Protein AF-A0A369WFI0-F1 (afdb_monomer)

Solvent-accessible surface area (backbone atoms only — not comparable to full-atom values): 7406 Å² total; per-residue (Å²): 130,61,68,67,54,54,53,49,54,50,50,55,48,54,51,44,51,52,52,33,40,52,52,38,53,49,50,55,54,53,48,49,51,52,43,51,51,42,51,50,52,41,52,48,56,75,69,38,61,66,60,39,58,57,32,46,76,34,62,68,59,36,52,51,52,37,50,50,51,51,50,53,49,52,51,50,50,54,52,52,49,52,53,50,54,53,42,55,53,44,49,53,52,52,61,73,63,67,80,65,64,66,84,82,49,56,90,46,51,77,44,71,66,60,51,47,50,52,53,48,51,41,48,51,45,49,49,51,41,37,49,49,45,68,70,64,68

Radius of gyration: 21.29 Å; Cα contacts (8 Å, |Δi|>4): 86; chains: 1; bounding box: 54×19×61 Å

Organism: NCBI:txid2283196

pLDDT: mean 86.12, std 7.69, range [54.53, 96.88]

Structure (mmCIF, N/CA/C/O backbone):
data_AF-A0A369WFI0-F1
#
_entry.id   AF-A0A369WFI0-F1
#
loop_
_atom_site.group_PDB
_atom_site.id
_atom_site.type_symbol
_atom_site.label_atom_id
_atom_site.label_alt_id
_atom_site.label_comp_id
_atom_site.label_asym_id
_atom_site.label_entity_id
_atom_site.label_seq_id
_atom_site.pdbx_PDB_ins_code
_atom_site.Cartn_x
_atom_site.Cartn_y
_atom_site.Cartn_z
_atom_site.occupancy
_atom_site.B_iso_or_equiv
_atom_site.auth_seq_id
_atom_site.auth_comp_id
_atom_site.auth_asym_id
_atom_site.auth_atom_id
_atom_site.pdbx_PDB_model_num
ATOM 1 N N . MET A 1 1 ? -32.694 -10.868 34.967 1.00 54.53 1 MET A N 1
ATOM 2 C CA . MET A 1 1 ? -32.911 -10.404 33.572 1.00 54.53 1 MET A CA 1
ATOM 3 C C . MET A 1 1 ? -31.785 -9.501 33.045 1.00 54.53 1 MET A C 1
ATOM 5 O O . MET A 1 1 ? -31.825 -9.131 31.882 1.00 54.53 1 MET A O 1
ATOM 9 N N . THR A 1 2 ? -30.766 -9.178 33.846 1.00 60.69 2 THR A N 1
ATOM 10 C CA . THR A 1 2 ? -29.588 -8.370 33.468 1.00 60.69 2 THR A CA 1
ATOM 11 C C . THR A 1 2 ? -28.478 -9.177 32.776 1.00 60.69 2 THR A C 1
ATOM 13 O O . THR A 1 2 ? -27.856 -8.684 31.843 1.00 60.69 2 THR A O 1
ATOM 16 N N . GLU A 1 3 ? -28.304 -10.447 33.147 1.00 61.44 3 GLU A N 1
ATOM 17 C CA . GLU A 1 3 ? -27.236 -11.336 32.651 1.00 61.44 3 GLU A CA 1
ATOM 18 C C . GLU A 1 3 ? -27.299 -11.601 31.131 1.00 61.44 3 GLU A C 1
ATOM 20 O O . GLU A 1 3 ? -26.282 -11.670 30.444 1.00 61.44 3 GLU A O 1
ATOM 25 N N . THR A 1 4 ? -28.507 -11.657 30.564 1.00 72.44 4 THR A N 1
ATOM 26 C CA . THR A 1 4 ? -28.727 -11.858 29.122 1.00 72.44 4 THR A CA 1
ATOM 27 C C . THR A 1 4 ? -28.411 -10.621 28.279 1.00 72.44 4 THR A C 1
ATOM 29 O O . THR A 1 4 ? -28.029 -10.754 27.119 1.00 72.44 4 THR A O 1
ATOM 32 N N . ALA A 1 5 ? -28.570 -9.417 28.837 1.00 72.19 5 ALA A N 1
ATOM 33 C CA . ALA A 1 5 ? -28.273 -8.172 28.128 1.00 72.19 5 ALA A CA 1
ATOM 34 C C . ALA A 1 5 ? -26.761 -7.915 28.084 1.00 72.19 5 ALA A C 1
ATOM 36 O O . ALA A 1 5 ? -26.218 -7.609 27.025 1.00 72.19 5 ALA A O 1
ATOM 37 N N . GLU A 1 6 ? -26.075 -8.133 29.206 1.00 75.81 6 GLU A N 1
ATOM 38 C CA . GLU A 1 6 ? -24.618 -8.009 29.302 1.00 75.81 6 GLU A CA 1
ATOM 39 C C . GLU A 1 6 ? -23.897 -9.047 28.427 1.00 75.81 6 GLU A C 1
ATOM 41 O O . GLU A 1 6 ? -22.969 -8.708 27.692 1.00 75.81 6 GLU A O 1
ATOM 46 N N . SER A 1 7 ? -24.388 -10.293 28.409 1.00 82.19 7 SER A N 1
ATOM 47 C CA . SER A 1 7 ? -23.899 -11.347 27.511 1.00 82.19 7 SER A CA 1
ATOM 48 C C . SER A 1 7 ? -23.977 -10.946 26.032 1.00 82.19 7 SER A C 1
ATOM 50 O O . SER A 1 7 ? -23.036 -11.198 25.277 1.00 82.19 7 SER A O 1
ATOM 52 N N . LYS A 1 8 ? -25.070 -10.294 25.615 1.00 82.00 8 LYS A N 1
ATOM 53 C CA . LYS A 1 8 ? -25.270 -9.874 24.224 1.00 82.00 8 LYS A CA 1
ATOM 54 C C . LYS A 1 8 ? -24.335 -8.728 23.825 1.00 82.00 8 LYS A C 1
ATOM 56 O O . LYS A 1 8 ? -23.719 -8.797 22.766 1.00 82.00 8 LYS A O 1
ATOM 61 N N . VAL A 1 9 ? -24.190 -7.718 24.686 1.00 81.94 9 VAL A N 1
ATOM 62 C CA . VAL A 1 9 ? -23.270 -6.585 24.468 1.00 81.94 9 VAL A CA 1
ATOM 63 C C . VAL A 1 9 ? -21.824 -7.075 24.373 1.00 81.94 9 VAL A C 1
ATOM 65 O O . VAL A 1 9 ? -21.085 -6.664 23.479 1.00 81.94 9 VAL A O 1
ATOM 68 N N . ARG A 1 10 ? -21.434 -8.019 25.236 1.00 82.81 10 ARG A N 1
ATOM 69 C CA . ARG A 1 10 ? -20.105 -8.634 25.200 1.00 82.81 10 ARG A CA 1
ATOM 70 C C . ARG A 1 10 ? -19.853 -9.411 23.903 1.00 82.81 10 ARG A C 1
ATOM 72 O O . ARG A 1 10 ? -18.788 -9.266 23.315 1.00 82.81 10 ARG A O 1
ATOM 79 N N . LEU A 1 11 ? -20.831 -10.185 23.428 1.00 85.94 11 LEU A N 1
ATOM 80 C CA . LEU A 1 11 ? -20.727 -10.919 22.160 1.00 85.94 11 LEU A CA 1
ATOM 81 C C . LEU A 1 11 ? -20.552 -9.970 20.960 1.00 85.94 11 LEU A C 1
ATOM 83 O O . LEU A 1 11 ? -19.709 -10.211 20.096 1.00 85.94 11 LEU A O 1
ATOM 87 N N . GLU A 1 12 ? -21.335 -8.889 20.906 1.00 82.62 12 GLU A N 1
ATOM 88 C CA . GLU A 1 12 ? -21.229 -7.870 19.852 1.00 82.62 12 GLU A CA 1
ATOM 89 C C . GLU A 1 12 ? -19.867 -7.158 19.890 1.00 82.62 12 GLU A C 1
ATOM 91 O O . GLU A 1 12 ? -19.237 -6.963 18.845 1.00 82.62 12 GLU A O 1
ATOM 96 N N . PHE A 1 13 ? -19.365 -6.841 21.087 1.00 85.44 13 PHE A N 1
ATOM 97 C CA . PHE A 1 13 ? -18.025 -6.290 21.280 1.00 85.44 13 PHE A CA 1
ATOM 98 C C . PHE A 1 13 ? -16.930 -7.245 20.775 1.00 85.44 13 PHE A C 1
ATOM 100 O O . PHE A 1 13 ? -16.089 -6.845 19.963 1.00 85.44 13 PHE A O 1
ATOM 107 N N . ASP A 1 14 ? -16.961 -8.511 21.200 1.00 85.44 14 ASP A N 1
ATOM 108 C CA . ASP A 1 14 ? -15.973 -9.528 20.819 1.00 85.44 14 ASP A CA 1
ATOM 109 C C . ASP A 1 14 ? -15.946 -9.743 19.297 1.00 85.44 14 ASP A C 1
ATOM 111 O O . ASP A 1 14 ? -14.873 -9.846 18.692 1.00 85.44 14 ASP A O 1
ATOM 115 N N . LEU A 1 15 ? -17.115 -9.728 18.649 1.00 85.88 15 LEU A N 1
ATOM 116 C CA . LEU A 1 15 ? -17.237 -9.848 17.196 1.00 85.88 15 LEU A CA 1
ATOM 117 C C . LEU A 1 15 ? -16.586 -8.663 16.470 1.00 85.88 15 LEU A C 1
ATOM 119 O O . LEU A 1 15 ? -15.809 -8.859 15.530 1.00 85.88 15 LEU A O 1
ATOM 123 N N . HIS A 1 16 ? -16.853 -7.434 16.913 1.00 83.38 16 HIS A N 1
ATOM 124 C CA . HIS A 1 16 ? -16.264 -6.237 16.314 1.00 83.38 16 HIS A CA 1
ATOM 125 C C . HIS A 1 16 ? -14.747 -6.159 16.517 1.00 83.38 16 HIS A C 1
ATOM 127 O O . HIS A 1 16 ? -14.024 -5.800 15.584 1.00 83.38 16 HIS A O 1
ATOM 133 N N . ILE A 1 17 ? -14.248 -6.544 17.691 1.00 85.06 17 ILE A N 1
ATOM 134 C CA . ILE A 1 17 ? -12.811 -6.596 17.984 1.00 85.06 17 ILE A CA 1
ATOM 135 C C . ILE A 1 17 ? -12.097 -7.660 17.155 1.00 85.06 17 ILE A C 1
ATOM 137 O O . ILE A 1 17 ? -11.009 -7.402 16.627 1.00 85.06 17 ILE A O 1
ATOM 141 N N . SER A 1 18 ? -12.696 -8.843 17.021 1.00 85.88 18 SER A N 1
ATOM 142 C CA . SER A 1 18 ? -12.161 -9.921 16.189 1.00 85.88 18 SER A CA 1
ATOM 143 C C . SER A 1 18 ? -12.060 -9.481 14.726 1.00 85.88 18 SER A C 1
ATOM 145 O O . SER A 1 18 ? -11.005 -9.616 14.101 1.00 85.88 18 SER A O 1
ATOM 147 N N . HIS A 1 19 ? -13.109 -8.835 14.208 1.00 83.75 19 HIS A N 1
ATOM 148 C CA . HIS A 1 19 ? -13.121 -8.306 12.846 1.00 83.75 19 HIS A CA 1
ATOM 149 C C . HIS A 1 19 ? -12.077 -7.195 12.633 1.00 83.75 19 HIS A C 1
ATOM 151 O O . HIS A 1 19 ? -11.365 -7.210 11.627 1.00 83.75 19 HIS A O 1
ATOM 157 N N . LEU A 1 20 ? -11.922 -6.270 13.588 1.00 85.19 20 LEU A N 1
ATOM 158 C CA . LEU A 1 20 ? -10.884 -5.230 13.553 1.00 85.19 20 LEU A CA 1
ATOM 159 C C . LEU A 1 20 ? -9.476 -5.823 13.521 1.00 85.19 20 LEU A C 1
ATOM 161 O O . LEU A 1 20 ? -8.662 -5.444 12.682 1.00 85.19 20 LEU A O 1
ATOM 165 N N . THR A 1 21 ? -9.215 -6.789 14.399 1.00 86.12 21 THR A N 1
ATOM 166 C CA . THR A 1 21 ? -7.910 -7.452 14.497 1.00 86.12 21 THR A CA 1
ATOM 167 C C . THR A 1 21 ? -7.590 -8.208 13.211 1.00 86.12 21 THR A C 1
ATOM 169 O O . THR A 1 21 ? -6.500 -8.058 12.664 1.00 86.12 21 THR A O 1
ATOM 172 N N . SER A 1 22 ? -8.556 -8.966 12.684 1.00 86.31 22 SER A N 1
ATOM 173 C CA . SER A 1 22 ? -8.412 -9.684 11.414 1.00 86.31 22 SER A CA 1
ATOM 174 C C . SER A 1 22 ? -8.136 -8.727 10.251 1.00 86.31 22 SER A C 1
ATOM 176 O O . SER A 1 22 ? -7.208 -8.961 9.479 1.00 86.31 22 SER A O 1
ATOM 178 N N . THR A 1 23 ? -8.865 -7.609 10.178 1.00 86.19 23 THR A N 1
ATOM 179 C CA . THR A 1 23 ? -8.673 -6.584 9.139 1.00 86.19 23 THR A CA 1
ATOM 180 C C . THR A 1 23 ? -7.282 -5.960 9.222 1.00 86.19 23 THR A C 1
ATOM 182 O O . THR A 1 23 ? -6.620 -5.796 8.201 1.00 86.19 23 THR A O 1
ATOM 185 N N . HIS A 1 24 ? -6.811 -5.636 10.428 1.00 86.31 24 HIS A N 1
ATOM 186 C CA . HIS A 1 24 ? -5.491 -5.047 10.630 1.00 86.31 24 HIS A CA 1
ATOM 187 C C . HIS A 1 24 ? -4.369 -6.022 10.243 1.00 86.31 24 HIS A C 1
ATOM 189 O O . HIS A 1 24 ? -3.474 -5.658 9.480 1.00 86.31 24 HIS A O 1
ATOM 195 N N . VAL A 1 25 ? -4.440 -7.276 10.696 1.00 88.50 25 VAL A N 1
ATOM 196 C CA . VAL A 1 25 ? -3.448 -8.304 10.340 1.00 88.50 25 VAL A CA 1
ATOM 197 C C . VAL A 1 25 ? -3.437 -8.556 8.832 1.00 88.50 25 VAL A C 1
ATOM 199 O O . VAL A 1 25 ? -2.363 -8.589 8.232 1.00 88.50 25 VAL A O 1
ATOM 202 N N . ALA A 1 26 ? -4.612 -8.681 8.207 1.00 88.81 26 ALA A N 1
ATOM 203 C CA . ALA A 1 26 ? -4.729 -8.856 6.762 1.00 88.81 26 ALA A CA 1
ATOM 204 C C . ALA A 1 26 ? -4.123 -7.668 6.003 1.00 88.81 26 ALA A C 1
ATOM 206 O O . ALA A 1 26 ? -3.310 -7.869 5.106 1.00 88.81 26 ALA A O 1
ATOM 207 N N . PHE A 1 27 ? -4.426 -6.437 6.424 1.00 89.12 27 PHE A N 1
ATOM 208 C CA . PHE A 1 27 ? -3.876 -5.229 5.814 1.00 89.12 27 PHE A CA 1
ATOM 209 C C . PHE A 1 27 ? -2.344 -5.197 5.846 1.00 89.12 27 PHE A C 1
ATOM 211 O O . PHE A 1 27 ? -1.716 -4.932 4.819 1.00 89.12 27 PHE A O 1
ATOM 218 N N . ILE A 1 28 ? -1.731 -5.468 7.002 1.00 89.94 28 ILE A N 1
ATOM 219 C CA . ILE A 1 28 ? -0.266 -5.463 7.134 1.00 89.94 28 ILE A CA 1
ATOM 220 C C . ILE A 1 28 ? 0.353 -6.571 6.284 1.00 89.94 28 ILE A C 1
ATOM 222 O O . ILE A 1 28 ? 1.332 -6.325 5.581 1.00 89.94 28 ILE A O 1
ATOM 226 N N . ASN A 1 29 ? -0.236 -7.767 6.311 1.00 91.31 29 ASN A N 1
ATOM 227 C CA . ASN A 1 29 ? 0.225 -8.913 5.533 1.00 91.31 29 ASN A CA 1
ATOM 228 C C . ASN A 1 29 ? 0.137 -8.669 4.020 1.00 91.31 29 ASN A C 1
ATOM 230 O O . ASN A 1 29 ? 1.043 -9.023 3.273 1.00 91.31 29 ASN A O 1
ATOM 234 N N . ASP A 1 30 ? -0.941 -8.059 3.541 1.00 89.94 30 ASP A N 1
ATOM 235 C CA . ASP A 1 30 ? -1.101 -7.799 2.111 1.00 89.94 30 ASP A CA 1
ATOM 236 C C . ASP A 1 30 ? -0.229 -6.627 1.656 1.00 89.94 30 ASP A C 1
ATOM 238 O O . ASP A 1 30 ? 0.405 -6.701 0.601 1.00 89.94 30 ASP A O 1
ATOM 242 N N . THR A 1 31 ? -0.082 -5.595 2.491 1.00 90.44 31 THR A N 1
ATOM 243 C CA . THR A 1 31 ? 0.862 -4.498 2.238 1.00 90.44 31 THR A CA 1
ATOM 244 C C . THR A 1 31 ? 2.296 -5.018 2.133 1.00 90.44 31 THR A C 1
ATOM 246 O O . THR A 1 31 ? 3.017 -4.617 1.217 1.00 90.44 31 THR A O 1
ATOM 249 N N . SER A 1 32 ? 2.723 -5.906 3.037 1.00 91.56 32 SER A N 1
ATOM 250 C CA . SER A 1 32 ? 4.090 -6.438 3.046 1.00 91.56 32 SER A CA 1
ATOM 251 C C . SER A 1 32 ? 4.374 -7.346 1.850 1.00 91.56 32 SER A C 1
ATOM 253 O O . SER A 1 32 ? 5.474 -7.292 1.303 1.00 91.56 32 SER A O 1
ATOM 255 N N . LYS A 1 33 ? 3.386 -8.115 1.372 1.00 93.00 33 LYS A N 1
ATOM 256 C CA . LYS A 1 33 ? 3.503 -8.875 0.114 1.00 93.00 33 LYS A CA 1
ATOM 257 C C . LYS A 1 33 ? 3.710 -7.958 -1.088 1.00 93.00 33 LYS A C 1
ATOM 259 O O . LYS A 1 33 ? 4.573 -8.243 -1.914 1.00 93.00 33 LYS A O 1
ATOM 264 N N . VAL A 1 34 ? 2.953 -6.861 -1.181 1.00 92.50 34 VAL A N 1
ATOM 265 C CA . VAL A 1 34 ? 3.125 -5.869 -2.257 1.00 92.50 34 VAL A CA 1
ATOM 266 C C . VAL A 1 34 ? 4.516 -5.239 -2.180 1.00 92.50 34 VAL A C 1
ATOM 268 O O . VAL A 1 34 ? 5.219 -5.206 -3.188 1.00 92.50 34 VAL A O 1
ATOM 271 N N . ALA A 1 35 ? 4.954 -4.819 -0.989 1.00 93.81 35 ALA A N 1
ATOM 272 C CA . ALA A 1 35 ? 6.294 -4.272 -0.776 1.00 93.81 35 ALA A CA 1
ATOM 273 C C . ALA A 1 35 ? 7.389 -5.266 -1.197 1.00 93.81 35 ALA A C 1
ATOM 275 O O . ALA A 1 35 ? 8.317 -4.907 -1.921 1.00 93.81 35 ALA A O 1
ATOM 276 N N . GLY A 1 36 ? 7.258 -6.528 -0.779 1.00 93.75 36 GLY A N 1
ATOM 277 C CA . GLY A 1 36 ? 8.190 -7.600 -1.117 1.00 93.75 36 GLY A CA 1
ATOM 278 C C . GLY A 1 36 ? 8.257 -7.859 -2.619 1.00 93.75 36 GLY A C 1
ATOM 279 O O . GLY A 1 36 ? 9.349 -7.934 -3.174 1.00 93.75 36 GLY A O 1
ATOM 280 N N . PHE A 1 37 ? 7.108 -7.922 -3.295 1.00 94.88 37 PHE A N 1
ATOM 281 C CA . PHE A 1 37 ? 7.054 -8.053 -4.751 1.00 94.88 37 PHE A CA 1
ATOM 282 C C . PHE A 1 37 ? 7.752 -6.884 -5.458 1.00 94.88 37 PHE A C 1
ATOM 284 O O . PHE A 1 37 ? 8.576 -7.113 -6.341 1.00 94.88 37 PHE A O 1
ATOM 291 N N . LEU A 1 38 ? 7.472 -5.641 -5.050 1.00 94.06 38 LEU A N 1
ATOM 292 C CA . LEU A 1 38 ? 8.081 -4.450 -5.650 1.00 94.06 38 LEU A CA 1
ATOM 293 C C . LEU A 1 38 ? 9.600 -4.414 -5.444 1.00 94.06 38 LEU A C 1
ATOM 295 O O . LEU A 1 38 ? 10.333 -4.119 -6.385 1.00 94.06 38 LEU A O 1
ATOM 299 N N . LEU A 1 39 ? 10.083 -4.756 -4.246 1.00 95.12 39 LEU A N 1
ATOM 300 C CA . LEU A 1 39 ? 11.517 -4.840 -3.954 1.00 95.12 39 LEU A CA 1
ATOM 301 C C . LEU A 1 39 ? 12.209 -5.932 -4.772 1.00 95.12 39 LEU A C 1
ATOM 303 O O . LEU A 1 39 ? 13.296 -5.699 -5.299 1.00 95.12 39 LEU A O 1
ATOM 307 N N . LEU A 1 40 ? 11.581 -7.103 -4.907 1.00 96.00 40 LEU A N 1
ATOM 308 C CA . LEU A 1 40 ? 12.105 -8.188 -5.736 1.00 96.00 40 LEU A CA 1
ATOM 309 C C . LEU A 1 40 ? 12.157 -7.787 -7.210 1.00 96.00 40 LEU A C 1
ATOM 311 O O . LEU A 1 40 ? 13.180 -8.001 -7.852 1.00 96.00 40 LEU A O 1
ATOM 315 N N . ALA A 1 41 ? 11.099 -7.168 -7.734 1.00 92.75 41 ALA A N 1
ATOM 316 C CA . ALA A 1 41 ? 11.060 -6.687 -9.111 1.00 92.75 41 ALA A CA 1
ATOM 317 C C . ALA A 1 41 ? 12.124 -5.606 -9.370 1.00 92.75 41 ALA A C 1
ATOM 319 O O . ALA A 1 41 ? 12.804 -5.644 -10.394 1.00 92.75 41 ALA A O 1
ATOM 320 N N . LEU A 1 42 ? 12.319 -4.684 -8.422 1.00 92.12 42 LEU A N 1
ATOM 321 C CA . L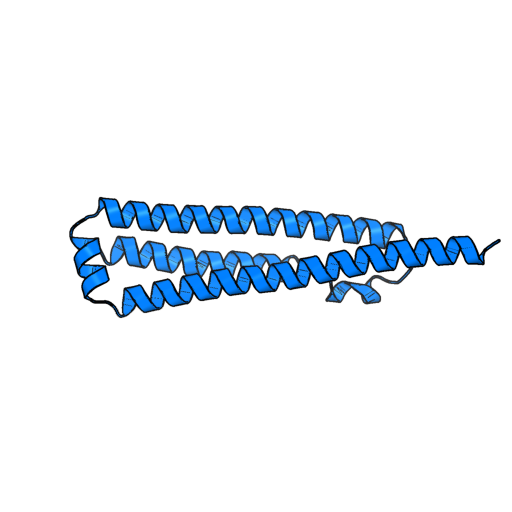EU A 1 42 ? 13.355 -3.654 -8.494 1.00 92.12 42 LEU A CA 1
ATOM 322 C C . LEU A 1 42 ? 14.764 -4.257 -8.464 1.00 92.12 42 LEU A C 1
ATOM 324 O O . LEU A 1 42 ? 15.592 -3.915 -9.305 1.00 92.12 42 LEU A O 1
ATOM 328 N N . GLY A 1 43 ? 15.033 -5.175 -7.533 1.00 91.62 43 GLY A N 1
ATOM 329 C CA . GLY A 1 43 ? 16.321 -5.864 -7.440 1.00 91.62 43 GLY A CA 1
ATOM 330 C C . GLY A 1 43 ? 16.610 -6.722 -8.673 1.00 91.62 43 GLY A C 1
ATOM 331 O O . GLY A 1 43 ? 17.730 -6.717 -9.184 1.00 91.62 43 GLY A O 1
ATOM 332 N N . TRP A 1 44 ? 15.588 -7.402 -9.195 1.00 93.62 44 TRP A N 1
ATOM 333 C CA . TRP A 1 44 ? 15.667 -8.158 -10.442 1.00 93.62 44 TRP A CA 1
ATOM 334 C C . TRP A 1 44 ? 16.038 -7.254 -11.618 1.00 93.62 44 TRP A C 1
ATOM 336 O O . TRP A 1 44 ? 1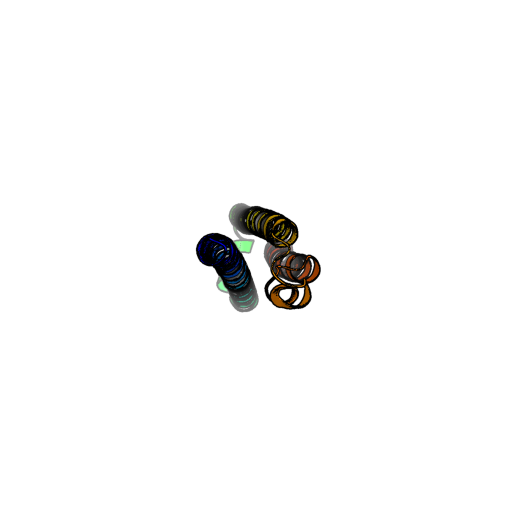7.015 -7.521 -12.313 1.00 93.62 44 TRP A O 1
ATOM 346 N N . TYR A 1 45 ? 15.311 -6.151 -11.807 1.00 89.25 45 TYR A N 1
ATOM 347 C CA . TYR A 1 45 ? 15.580 -5.200 -12.884 1.00 89.25 45 TYR A CA 1
ATOM 348 C C . TYR A 1 45 ? 16.976 -4.569 -12.773 1.00 89.25 45 TYR A C 1
ATOM 350 O O 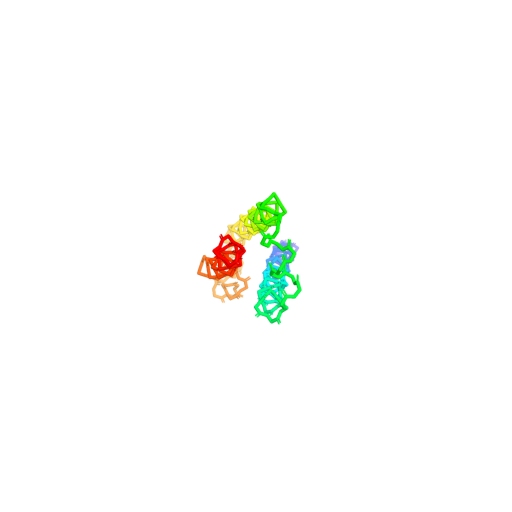. TYR A 1 45 ? 17.679 -4.431 -13.771 1.00 89.25 45 TYR A O 1
ATOM 358 N N . ALA A 1 46 ? 17.414 -4.234 -11.557 1.00 88.69 46 ALA A N 1
ATOM 359 C CA . ALA A 1 46 ? 18.726 -3.638 -11.320 1.00 88.69 46 ALA A CA 1
ATOM 360 C C . ALA A 1 46 ? 19.894 -4.596 -11.622 1.00 88.69 46 ALA A C 1
ATOM 362 O O . ALA A 1 46 ? 20.970 -4.146 -12.017 1.00 88.69 46 ALA A O 1
ATOM 363 N N . THR A 1 47 ? 19.704 -5.904 -11.427 1.00 91.62 47 THR A N 1
ATOM 364 C CA . THR A 1 47 ? 20.775 -6.908 -11.562 1.00 91.62 47 THR A CA 1
ATOM 365 C C . THR A 1 47 ? 20.767 -7.641 -12.900 1.00 91.62 47 THR A C 1
ATOM 367 O O . THR A 1 47 ? 21.825 -8.067 -13.362 1.00 91.62 47 THR A O 1
ATOM 370 N N . SER A 1 48 ? 19.617 -7.758 -13.564 1.00 89.94 48 SER A N 1
ATOM 371 C CA . SER A 1 48 ? 19.508 -8.425 -14.861 1.00 89.94 48 SER A CA 1
ATOM 372 C C . SER A 1 48 ? 19.924 -7.488 -16.005 1.00 89.94 48 SER A C 1
ATOM 374 O O . SER A 1 48 ? 19.305 -6.450 -16.241 1.00 89.94 48 SER A O 1
ATOM 376 N N . GLY A 1 49 ? 21.005 -7.835 -16.712 1.00 84.31 49 GLY A N 1
ATOM 377 C CA . GLY A 1 49 ? 21.397 -7.175 -17.967 1.00 84.31 49 GLY A CA 1
ATOM 378 C C . GLY A 1 49 ? 20.388 -7.458 -19.078 1.00 84.31 49 GLY A C 1
ATOM 379 O O . GLY A 1 49 ? 19.801 -6.529 -19.621 1.00 84.31 49 GLY A O 1
ATOM 380 N N . ASP A 1 50 ? 20.081 -8.739 -19.294 1.00 84.75 50 ASP A N 1
ATOM 381 C CA . ASP A 1 50 ? 19.156 -9.209 -20.332 1.00 84.75 50 ASP A CA 1
ATOM 382 C C . ASP A 1 50 ? 17.772 -8.546 -20.259 1.00 84.75 50 ASP A C 1
ATOM 384 O O . ASP A 1 50 ? 17.183 -8.213 -21.286 1.00 84.75 50 ASP A O 1
ATOM 388 N N . ALA A 1 51 ? 17.238 -8.321 -19.051 1.00 82.06 51 ALA A N 1
ATOM 389 C CA . ALA A 1 51 ? 15.950 -7.649 -18.886 1.00 82.06 51 ALA A CA 1
ATOM 390 C C . ALA A 1 51 ? 15.997 -6.184 -19.347 1.00 82.06 51 ALA A C 1
ATOM 392 O O . ALA A 1 51 ? 15.049 -5.711 -19.974 1.00 82.06 51 ALA A O 1
ATOM 393 N N . ARG A 1 52 ? 17.090 -5.471 -19.052 1.00 85.25 52 ARG A N 1
ATOM 394 C CA . ARG A 1 52 ? 17.285 -4.079 -19.481 1.00 85.25 52 ARG A CA 1
ATOM 395 C C . ARG A 1 52 ? 17.497 -3.994 -20.987 1.00 85.25 52 ARG A C 1
ATOM 397 O O . ARG A 1 52 ? 16.882 -3.153 -21.634 1.00 85.25 52 ARG A O 1
ATOM 404 N N . ASP A 1 53 ? 18.274 -4.911 -21.551 1.00 84.62 53 ASP A N 1
ATOM 405 C CA . ASP A 1 53 ? 18.502 -4.986 -22.995 1.00 84.62 53 ASP A CA 1
ATOM 406 C C . ASP A 1 53 ? 17.205 -5.313 -23.753 1.00 84.62 53 ASP A C 1
ATOM 408 O O . ASP A 1 53 ? 16.901 -4.701 -24.772 1.00 84.62 53 ASP A O 1
ATOM 412 N N . PHE A 1 54 ? 16.373 -6.219 -23.235 1.00 82.88 54 PHE A N 1
ATOM 413 C CA . PHE A 1 54 ? 15.070 -6.515 -23.837 1.00 82.88 54 PHE A CA 1
ATOM 414 C C . PHE A 1 54 ? 14.110 -5.314 -23.791 1.00 82.88 54 PHE A C 1
ATOM 416 O O . PHE A 1 54 ? 13.407 -5.029 -24.767 1.00 82.88 54 PHE A O 1
ATOM 423 N N . LEU A 1 55 ? 14.071 -4.608 -22.658 1.00 81.50 55 LEU A N 1
ATOM 424 C CA . LEU A 1 55 ? 13.174 -3.471 -22.450 1.00 81.50 55 LEU A CA 1
ATOM 425 C C . LEU A 1 55 ? 13.618 -2.215 -23.217 1.00 81.50 55 LEU A C 1
ATOM 427 O O . LEU A 1 55 ? 12.757 -1.482 -23.702 1.00 81.50 55 LEU A O 1
ATOM 431 N N . SER A 1 56 ? 14.922 -1.999 -23.405 1.00 78.81 56 SER A N 1
ATOM 432 C CA . SER A 1 56 ? 15.442 -0.879 -24.209 1.00 78.81 56 SER A CA 1
ATOM 433 C C . SER A 1 56 ? 15.117 -1.021 -25.699 1.00 78.81 56 SER A C 1
ATOM 435 O O . SER A 1 56 ? 14.854 -0.037 -26.391 1.00 78.81 56 SER A O 1
ATOM 437 N N . VAL A 1 57 ? 15.040 -2.255 -26.206 1.00 82.62 57 VAL A N 1
ATOM 438 C CA . VAL A 1 57 ? 14.711 -2.522 -27.616 1.00 82.62 57 VAL A CA 1
ATOM 439 C C . VAL A 1 57 ? 13.228 -2.279 -27.922 1.00 82.62 57 VAL A C 1
ATOM 441 O O . VAL A 1 57 ? 12.882 -1.929 -29.052 1.00 82.62 57 VAL A O 1
ATOM 444 N N . THR A 1 58 ? 12.332 -2.441 -26.941 1.00 84.44 58 THR A N 1
ATOM 445 C CA . THR A 1 58 ? 10.878 -2.359 -27.166 1.00 84.44 58 THR A CA 1
ATOM 446 C C . THR A 1 58 ? 10.198 -1.379 -26.200 1.00 84.44 58 THR A C 1
ATOM 448 O O . THR A 1 58 ? 9.611 -1.808 -25.202 1.00 84.44 58 THR A O 1
ATOM 451 N N . PRO A 1 59 ? 10.139 -0.070 -26.518 1.00 82.56 59 PRO A N 1
ATOM 452 C CA . PRO A 1 59 ? 9.565 0.947 -25.625 1.00 82.56 59 PRO A CA 1
ATOM 453 C C . PRO A 1 59 ? 8.081 0.711 -25.300 1.00 82.56 59 PRO A C 1
ATOM 455 O O . PRO A 1 59 ? 7.584 1.119 -24.250 1.00 82.56 59 PRO A O 1
ATOM 458 N N . MET A 1 60 ? 7.351 0.006 -26.172 1.00 88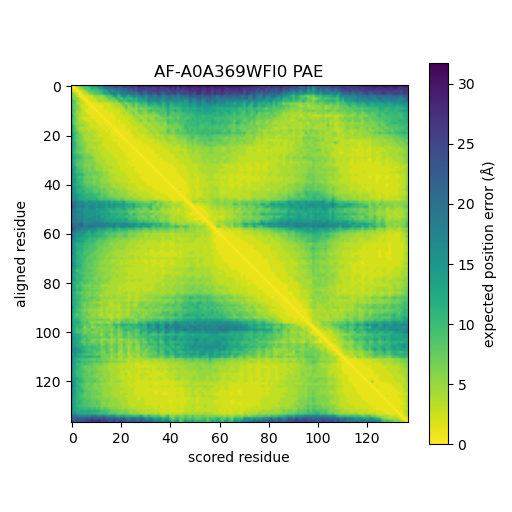.94 60 MET A N 1
ATOM 459 C CA . MET A 1 60 ? 5.978 -0.424 -25.896 1.00 88.94 60 MET A CA 1
ATOM 460 C C . MET A 1 60 ? 5.895 -1.363 -24.682 1.00 88.94 60 MET A C 1
ATOM 462 O O . MET A 1 60 ? 4.978 -1.224 -23.876 1.00 88.94 60 MET A O 1
ATOM 466 N N . MET A 1 61 ? 6.844 -2.292 -24.528 1.00 87.50 61 MET A N 1
ATOM 467 C CA . MET A 1 61 ? 6.857 -3.245 -23.412 1.00 87.50 61 MET A CA 1
ATOM 468 C C . MET A 1 61 ? 7.196 -2.552 -22.095 1.00 87.50 61 MET A C 1
ATOM 470 O O . MET A 1 61 ? 6.546 -2.818 -21.085 1.00 87.50 61 MET A O 1
ATOM 474 N N . THR A 1 62 ? 8.125 -1.596 -22.120 1.00 89.00 62 THR A N 1
ATOM 475 C CA . THR A 1 62 ? 8.447 -0.752 -20.961 1.00 89.00 62 THR A CA 1
ATOM 476 C C . THR A 1 62 ? 7.234 0.048 -20.494 1.00 89.00 62 THR A C 1
ATOM 478 O O . THR A 1 62 ? 6.892 0.024 -19.311 1.00 89.00 62 THR A O 1
ATOM 481 N N . ASN A 1 63 ? 6.521 0.690 -21.423 1.00 89.69 63 ASN A N 1
ATOM 482 C CA . ASN A 1 63 ? 5.304 1.437 -21.101 1.00 89.69 63 ASN A CA 1
ATOM 483 C C . ASN A 1 63 ? 4.200 0.527 -20.544 1.00 89.69 63 ASN A C 1
ATOM 485 O O . ASN A 1 63 ? 3.552 0.884 -19.561 1.00 89.69 63 ASN A O 1
ATOM 489 N N . LEU A 1 64 ? 4.002 -0.663 -21.121 1.00 92.12 64 LEU A N 1
ATOM 490 C CA . LEU A 1 64 ? 3.035 -1.637 -20.607 1.00 92.12 64 LEU A CA 1
ATOM 491 C C . LEU A 1 64 ? 3.392 -2.109 -19.194 1.00 92.12 64 LEU A C 1
ATOM 493 O O . LEU A 1 64 ? 2.508 -2.176 -18.341 1.00 92.12 64 LEU A O 1
ATOM 497 N N . ALA A 1 65 ? 4.669 -2.385 -18.921 1.00 90.88 65 ALA A N 1
ATOM 498 C CA . ALA A 1 65 ? 5.134 -2.766 -17.591 1.00 90.88 65 ALA A CA 1
ATOM 499 C C . ALA A 1 65 ? 4.907 -1.640 -16.569 1.00 90.88 65 ALA A C 1
ATOM 501 O O . ALA A 1 65 ? 4.353 -1.884 -15.495 1.00 90.88 65 ALA A O 1
ATOM 502 N N . ALA A 1 66 ? 5.249 -0.397 -16.923 1.00 92.56 66 ALA A N 1
ATOM 503 C CA . ALA A 1 66 ? 5.015 0.771 -16.076 1.00 92.56 66 ALA A CA 1
ATOM 504 C C . ALA A 1 66 ? 3.519 0.970 -15.766 1.00 92.56 66 ALA A C 1
ATOM 506 O O . ALA A 1 66 ? 3.142 1.154 -14.606 1.00 92.56 66 ALA A O 1
ATOM 507 N N . VAL A 1 67 ? 2.650 0.866 -16.779 1.00 94.56 67 VAL A N 1
ATOM 508 C CA . VAL A 1 67 ? 1.189 0.962 -16.614 1.00 94.56 67 VAL A CA 1
ATOM 509 C C . VAL A 1 67 ? 0.645 -0.184 -15.762 1.00 94.56 67 VAL A C 1
ATOM 511 O O . VAL A 1 67 ? -0.226 0.047 -14.920 1.00 94.56 67 VAL A O 1
ATOM 514 N N . ALA A 1 68 ? 1.152 -1.406 -15.932 1.00 93.69 68 ALA A N 1
ATOM 515 C CA . ALA A 1 68 ? 0.746 -2.551 -15.124 1.00 93.69 68 ALA A CA 1
ATOM 516 C C . ALA A 1 68 ? 1.090 -2.344 -13.641 1.00 93.69 68 ALA A C 1
ATOM 518 O O . ALA A 1 68 ? 0.230 -2.550 -12.783 1.00 93.69 68 ALA A O 1
ATOM 519 N N . ILE A 1 69 ? 2.300 -1.862 -13.334 1.00 94.50 69 ILE A N 1
ATOM 520 C CA . ILE A 1 69 ? 2.724 -1.553 -11.958 1.00 94.50 69 ILE A CA 1
ATOM 521 C C . ILE A 1 69 ? 1.866 -0.431 -11.368 1.00 94.50 69 ILE A C 1
ATOM 523 O O . ILE A 1 69 ? 1.374 -0.564 -10.246 1.00 94.50 69 ILE A O 1
ATOM 527 N N . ALA A 1 70 ? 1.633 0.645 -12.124 1.00 94.25 70 ALA A N 1
ATOM 528 C CA . ALA A 1 70 ? 0.794 1.754 -11.678 1.00 94.25 70 ALA A CA 1
ATOM 529 C C . ALA A 1 70 ? -0.644 1.293 -11.388 1.00 94.25 70 ALA A C 1
ATOM 531 O O . ALA A 1 70 ? -1.214 1.638 -10.354 1.00 94.25 70 ALA A O 1
ATOM 532 N N . SER A 1 71 ? -1.211 0.458 -12.261 1.00 94.44 71 SER A N 1
ATOM 533 C CA . SER A 1 71 ? -2.564 -0.086 -12.103 1.00 94.44 71 SER A CA 1
ATOM 534 C C . SER A 1 71 ? -2.663 -1.018 -10.896 1.00 94.44 71 SER A C 1
ATOM 536 O O . SER A 1 71 ? -3.599 -0.904 -10.106 1.00 94.44 71 SER A O 1
ATOM 538 N N . ALA A 1 72 ? -1.682 -1.905 -10.708 1.00 92.44 72 ALA A N 1
ATOM 539 C CA . ALA A 1 72 ? -1.621 -2.799 -9.555 1.00 92.44 72 ALA A CA 1
ATOM 540 C C . ALA A 1 72 ? -1.491 -2.016 -8.240 1.00 92.44 72 ALA A C 1
ATOM 542 O O . ALA A 1 72 ? -2.190 -2.315 -7.269 1.00 92.44 72 ALA A O 1
ATOM 543 N N . TYR A 1 73 ? -0.660 -0.970 -8.219 1.00 92.75 73 TYR A N 1
ATOM 544 C CA . TYR A 1 73 ? -0.556 -0.079 -7.069 1.00 92.75 73 TYR A CA 1
ATOM 545 C C . TYR A 1 73 ? -1.887 0.628 -6.786 1.00 92.75 73 TYR A C 1
ATOM 547 O O . TYR A 1 73 ? -2.364 0.562 -5.655 1.00 92.75 73 TYR A O 1
ATOM 555 N N . LEU A 1 74 ? -2.542 1.221 -7.790 1.00 93.56 74 LEU A N 1
ATOM 556 C CA . LEU A 1 74 ? -3.843 1.880 -7.613 1.00 93.56 74 LEU A CA 1
ATOM 557 C C . LEU A 1 74 ? -4.914 0.919 -7.081 1.00 93.56 74 LEU A C 1
ATOM 559 O O . LEU A 1 74 ? -5.655 1.275 -6.165 1.00 93.56 74 LEU A O 1
ATOM 563 N N . LEU A 1 75 ? -4.964 -0.313 -7.594 1.00 92.81 75 LEU A N 1
ATOM 564 C CA . LEU A 1 75 ? -5.851 -1.355 -7.070 1.00 92.81 75 LEU A CA 1
ATOM 565 C C . LEU A 1 75 ? -5.548 -1.672 -5.600 1.00 92.81 75 LEU A C 1
ATOM 567 O O . LEU A 1 75 ? -6.482 -1.782 -4.802 1.00 92.81 75 LEU A O 1
ATOM 571 N N . SER A 1 76 ? -4.267 -1.756 -5.224 1.00 90.19 76 SER A N 1
ATOM 572 C CA . SER A 1 76 ? -3.864 -1.960 -3.828 1.00 90.19 76 SER A CA 1
ATOM 573 C C . SER A 1 76 ? -4.319 -0.804 -2.934 1.00 90.19 76 SER A C 1
ATOM 575 O O . SER A 1 76 ? -4.904 -1.048 -1.884 1.00 90.19 76 SER A O 1
ATOM 577 N N . VAL A 1 77 ? -4.173 0.448 -3.388 1.00 91.44 77 VAL A N 1
ATOM 578 C CA . VAL A 1 77 ? -4.620 1.642 -2.653 1.00 91.44 77 VAL A CA 1
ATOM 579 C C . VAL A 1 77 ? -6.133 1.624 -2.462 1.00 91.44 77 VAL A C 1
ATOM 581 O O . VAL A 1 77 ? -6.615 1.881 -1.359 1.00 91.44 77 VAL A O 1
ATOM 584 N N . CYS A 1 78 ? -6.891 1.280 -3.505 1.00 91.31 78 CYS A N 1
ATOM 585 C CA . CYS A 1 78 ? -8.343 1.151 -3.422 1.00 91.31 78 CYS A CA 1
ATOM 586 C C . CYS A 1 78 ? -8.762 0.076 -2.409 1.00 91.31 78 CYS A C 1
ATOM 588 O O . CYS A 1 78 ? -9.624 0.332 -1.566 1.00 91.31 78 CYS A O 1
ATOM 590 N N . ALA A 1 79 ? -8.134 -1.103 -2.441 1.00 88.25 79 ALA A N 1
ATOM 591 C CA . ALA A 1 79 ? -8.410 -2.178 -1.487 1.00 88.25 79 ALA A CA 1
ATOM 592 C C . ALA A 1 7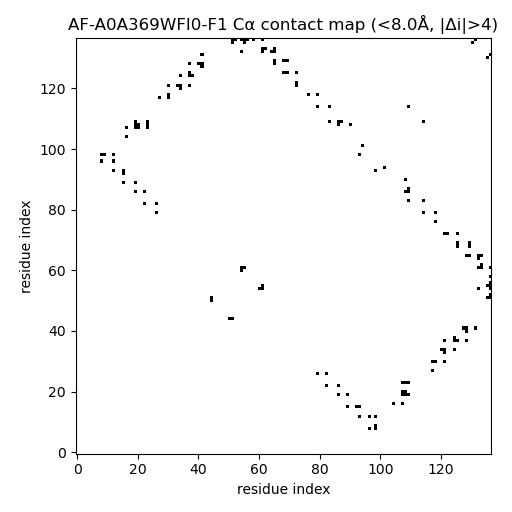9 ? -8.063 -1.765 -0.045 1.00 88.25 79 ALA A C 1
ATOM 594 O O . ALA A 1 79 ? -8.880 -1.909 0.869 1.00 88.25 79 ALA A O 1
ATOM 595 N N . SER A 1 80 ? -6.888 -1.162 0.145 1.00 88.56 80 SER A N 1
ATOM 596 C CA . SER A 1 80 ? -6.436 -0.585 1.411 1.00 88.56 80 SER A CA 1
ATOM 597 C C . SER A 1 80 ? -7.418 0.461 1.945 1.00 88.56 80 SER A C 1
ATOM 599 O O . SER A 1 80 ? -7.717 0.478 3.140 1.00 88.56 80 SER A O 1
ATOM 601 N N . TRP A 1 81 ? -7.953 1.325 1.080 1.00 88.94 81 TRP A N 1
ATOM 602 C CA . TRP A 1 81 ? -8.923 2.351 1.462 1.00 88.94 81 TRP A CA 1
ATOM 603 C C . TRP A 1 81 ? -10.243 1.749 1.950 1.00 88.94 81 TRP A C 1
ATOM 605 O O . TRP A 1 81 ? -10.795 2.193 2.960 1.00 88.94 81 TRP A O 1
ATOM 615 N N . VAL A 1 82 ? -10.738 0.708 1.277 1.00 89.12 82 VAL A N 1
ATOM 616 C CA . VAL A 1 82 ? -11.932 -0.025 1.721 1.00 89.12 82 VAL A CA 1
ATOM 617 C C . VAL A 1 82 ? -11.699 -0.642 3.101 1.00 89.12 82 VAL A C 1
ATOM 619 O O . VAL A 1 82 ? -12.531 -0.455 3.990 1.00 89.12 82 VAL A O 1
ATOM 622 N N . ALA A 1 83 ? -10.553 -1.290 3.325 1.00 85.06 83 ALA A N 1
ATOM 623 C CA . ALA A 1 83 ? -10.197 -1.853 4.630 1.00 85.06 83 ALA A CA 1
ATOM 624 C C . ALA A 1 83 ? -10.144 -0.777 5.730 1.00 85.06 83 ALA A C 1
ATOM 626 O O . ALA A 1 83 ? -10.699 -0.963 6.817 1.00 85.06 83 ALA A O 1
ATOM 627 N N . TYR A 1 84 ? -9.564 0.390 5.431 1.00 86.25 84 TYR A N 1
ATOM 628 C CA . TYR A 1 84 ? -9.536 1.528 6.351 1.00 86.25 84 TYR A CA 1
ATOM 629 C C . TYR A 1 84 ? -10.947 2.024 6.706 1.00 86.25 84 TYR A C 1
ATOM 631 O O . TYR A 1 84 ? -11.260 2.243 7.878 1.00 86.25 84 TYR A O 1
ATOM 639 N N . ARG A 1 85 ? -11.843 2.138 5.717 1.00 87.56 85 ARG A N 1
ATOM 640 C CA . ARG A 1 85 ? -13.247 2.535 5.928 1.00 87.56 85 ARG A CA 1
ATOM 641 C C . ARG A 1 85 ? -14.019 1.521 6.774 1.00 87.56 85 ARG A C 1
ATOM 643 O O . ARG A 1 85 ? -14.785 1.925 7.649 1.00 87.56 85 ARG A O 1
ATOM 650 N N . VAL A 1 86 ? -13.817 0.225 6.538 1.00 84.56 86 VAL A N 1
ATOM 651 C CA . VAL A 1 86 ? -14.432 -0.849 7.337 1.00 84.56 86 VAL A CA 1
ATOM 652 C C . VAL A 1 86 ? -13.946 -0.785 8.786 1.00 84.56 86 VAL A C 1
ATOM 654 O O . VAL A 1 86 ? -14.771 -0.791 9.702 1.00 84.56 86 VAL A O 1
ATOM 657 N N . SER A 1 87 ? -12.637 -0.618 8.998 1.00 82.12 87 SER A N 1
ATOM 658 C CA . SER A 1 87 ? -12.042 -0.434 10.328 1.00 82.12 87 SER A CA 1
ATOM 659 C C . SER A 1 87 ? -12.622 0.795 11.045 1.00 82.12 87 SER A C 1
ATOM 661 O O . SER A 1 87 ? -13.061 0.695 12.190 1.00 82.12 87 SER A O 1
ATOM 663 N N . ALA A 1 88 ? -12.722 1.942 10.365 1.00 84.12 88 ALA A N 1
ATOM 664 C CA . ALA A 1 88 ? -13.302 3.165 10.928 1.00 84.12 88 ALA A CA 1
ATOM 665 C C . ALA A 1 88 ? -14.769 2.984 11.364 1.00 84.12 88 ALA A C 1
ATOM 667 O O . ALA A 1 88 ? -15.171 3.451 12.433 1.00 84.12 88 ALA A O 1
ATOM 668 N N . ASN A 1 89 ? -15.566 2.265 10.570 1.00 84.31 89 ASN A N 1
ATOM 669 C CA . ASN A 1 89 ? -16.957 1.967 10.911 1.00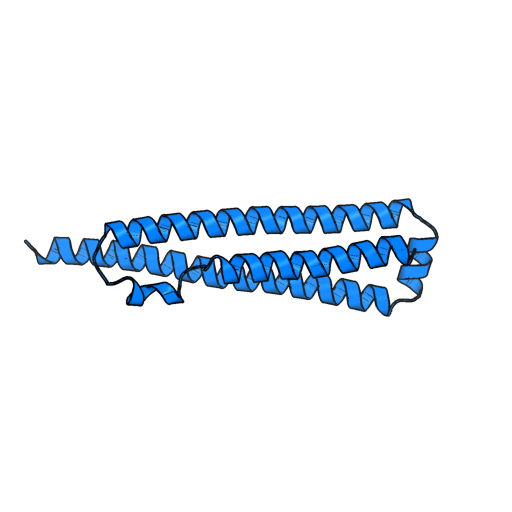 84.31 89 ASN A CA 1
ATOM 670 C C . ASN A 1 89 ? -17.072 1.033 12.124 1.00 84.31 89 ASN A C 1
ATOM 672 O O . ASN A 1 89 ? -17.920 1.266 12.987 1.00 84.31 89 ASN A O 1
ATOM 676 N N . ALA A 1 90 ? -16.223 0.004 12.215 1.00 81.75 90 ALA A N 1
ATOM 677 C CA . ALA A 1 90 ? -16.202 -0.916 13.353 1.00 81.75 90 ALA A CA 1
ATOM 678 C C . ALA A 1 90 ? -15.841 -0.195 14.662 1.00 81.75 90 ALA A C 1
ATOM 680 O O . ALA A 1 90 ? -16.465 -0.438 15.691 1.00 81.75 90 ALA A O 1
ATOM 681 N N . ILE A 1 91 ? -14.912 0.762 14.612 1.00 83.00 91 ILE A N 1
ATOM 682 C CA . ILE A 1 91 ? -14.552 1.600 15.768 1.00 83.00 91 ILE A CA 1
ATOM 683 C C . ILE A 1 91 ? -15.725 2.456 16.218 1.00 83.00 91 ILE A C 1
ATOM 685 O O . ILE A 1 91 ? -15.982 2.563 17.415 1.00 83.00 91 ILE A O 1
ATOM 689 N N . ARG A 1 92 ? -16.457 3.059 15.274 1.00 83.00 92 ARG A N 1
ATOM 690 C CA . ARG A 1 92 ? -17.637 3.854 15.620 1.00 83.00 92 ARG A CA 1
ATOM 691 C C . ARG A 1 92 ? -18.672 2.999 16.353 1.00 83.00 92 ARG A C 1
ATOM 693 O O . ARG A 1 92 ? -19.182 3.441 17.372 1.00 83.00 92 ARG A O 1
ATOM 700 N N . ARG A 1 93 ? -18.912 1.767 15.888 1.00 81.69 93 ARG A N 1
ATOM 701 C CA . ARG A 1 93 ? -19.806 0.809 16.563 1.00 81.69 93 ARG A CA 1
ATOM 702 C C . ARG A 1 93 ? -19.309 0.424 17.954 1.00 81.69 93 ARG A C 1
ATOM 704 O O . ARG A 1 93 ? -20.092 0.442 18.891 1.00 81.69 93 ARG A O 1
ATOM 711 N N . LEU A 1 94 ? -18.016 0.153 18.114 1.00 80.62 94 LEU A N 1
ATOM 712 C CA . LEU A 1 94 ? -17.435 -0.135 19.430 1.00 80.62 94 LEU A CA 1
ATOM 713 C C . LEU A 1 94 ? -17.559 1.039 20.406 1.00 80.62 94 LEU A C 1
ATOM 715 O O . LEU A 1 94 ? -17.817 0.822 21.585 1.00 80.62 94 LEU A O 1
ATOM 719 N N . ARG A 1 95 ? -17.408 2.276 19.919 1.00 82.50 95 ARG A N 1
ATOM 720 C CA . ARG A 1 95 ? -17.603 3.485 20.729 1.00 82.50 95 ARG A CA 1
ATOM 721 C C . ARG A 1 95 ? -19.079 3.709 21.078 1.00 82.50 95 ARG A C 1
ATOM 723 O O . ARG A 1 95 ? -19.361 4.160 22.176 1.00 82.50 95 ARG A O 1
ATOM 730 N N . GLU A 1 96 ? -20.003 3.382 20.173 1.00 83.81 96 GLU A N 1
ATOM 731 C CA . GLU A 1 96 ? -21.453 3.417 20.435 1.00 83.81 96 GLU A CA 1
ATOM 732 C C . GLU A 1 96 ? -21.881 2.391 21.503 1.00 83.81 96 GLU A C 1
ATOM 734 O O . GLU A 1 96 ? -22.835 2.653 22.229 1.00 83.81 96 GLU A O 1
ATOM 739 N N . LEU A 1 97 ? -21.186 1.250 21.615 1.00 79.00 97 LEU A N 1
ATOM 740 C CA . LEU A 1 97 ? -21.479 0.224 22.626 1.00 79.00 97 LEU A CA 1
ATOM 741 C C . LEU A 1 97 ? -21.095 0.636 24.060 1.00 79.00 97 LEU A C 1
ATOM 743 O O . LEU A 1 97 ? -21.615 0.034 24.994 1.00 79.00 97 LEU A O 1
ATOM 747 N N . ASP A 1 98 ? -20.165 1.586 24.230 1.00 79.62 98 ASP A N 1
ATOM 748 C CA . ASP A 1 98 ? -19.635 2.089 25.518 1.00 79.62 98 ASP A CA 1
ATOM 749 C C . ASP A 1 98 ? -19.290 0.998 26.561 1.00 79.62 98 ASP A C 1
ATOM 751 O O . ASP A 1 98 ? -19.339 1.206 27.770 1.00 79.62 98 ASP A O 1
ATOM 755 N N . TYR A 1 99 ? -18.949 -0.206 26.089 1.00 76.50 99 TYR A N 1
ATOM 756 C CA . TYR A 1 99 ? -18.727 -1.373 26.947 1.00 76.50 99 TYR A CA 1
ATOM 757 C C . TYR A 1 99 ? -17.344 -1.357 27.616 1.00 76.50 99 TYR A C 1
ATOM 759 O O . TYR A 1 99 ? -17.193 -1.767 28.764 1.00 76.50 99 TYR A O 1
ATOM 767 N N . LEU A 1 100 ? -16.320 -0.881 26.899 1.00 78.38 100 LEU A N 1
ATOM 768 C CA . LEU A 1 100 ? -14.939 -0.782 27.373 1.00 78.38 100 LEU A CA 1
ATOM 769 C C . LEU A 1 100 ? -14.311 0.546 26.932 1.00 78.38 100 LEU A C 1
ATOM 771 O O . LEU A 1 100 ? -14.627 1.044 25.845 1.00 78.38 100 LEU A O 1
ATOM 775 N N . PRO A 1 101 ? -13.380 1.104 27.731 1.00 81.12 101 PRO A N 1
ATOM 776 C CA . PRO A 1 101 ? -12.707 2.346 27.384 1.00 81.12 101 PRO A CA 1
ATOM 777 C C . PRO A 1 101 ? -11.875 2.182 26.098 1.00 81.12 101 PRO A C 1
ATOM 779 O O . PRO A 1 101 ? -11.346 1.095 25.845 1.00 81.12 101 PRO A O 1
ATOM 782 N N . PRO A 1 102 ? -11.689 3.255 25.304 1.00 76.50 102 PRO A N 1
ATOM 783 C CA . PRO A 1 102 ? -10.939 3.215 24.042 1.00 76.50 102 PRO A CA 1
ATOM 784 C C . PRO A 1 102 ? -9.535 2.607 24.143 1.00 76.50 102 PRO A C 1
ATOM 786 O O . PRO A 1 102 ? -9.092 1.907 23.231 1.00 76.50 102 PRO A O 1
ATOM 789 N N . SER A 1 103 ? -8.873 2.783 25.289 1.00 80.44 103 SER A N 1
ATOM 790 C CA . SER A 1 103 ? -7.553 2.213 25.577 1.00 80.44 103 SER A CA 1
ATOM 791 C C . SER A 1 103 ? -7.501 0.684 25.458 1.00 80.44 103 SER A C 1
ATOM 793 O O . SER A 1 103 ? -6.436 0.131 25.190 1.00 80.44 103 SER A O 1
ATOM 795 N N . ALA A 1 104 ? -8.633 -0.014 25.605 1.00 75.94 104 ALA A N 1
ATOM 796 C CA . ALA A 1 104 ? -8.708 -1.468 25.479 1.00 75.94 104 ALA A CA 1
ATOM 797 C C . ALA A 1 104 ? -8.569 -1.965 24.027 1.00 75.94 104 ALA A C 1
ATOM 799 O O . ALA A 1 104 ? -8.254 -3.138 23.810 1.00 75.94 104 ALA A O 1
ATOM 800 N N . TYR A 1 105 ? -8.810 -1.107 23.028 1.00 74.06 105 TYR A N 1
ATOM 801 C CA . TYR A 1 105 ? -8.841 -1.508 21.617 1.00 74.06 105 TYR A CA 1
ATOM 802 C C . TYR A 1 105 ? -8.097 -0.583 20.648 1.00 74.06 105 TYR A C 1
ATOM 804 O O . TYR A 1 105 ? -7.902 -0.972 19.498 1.00 74.06 105 TYR A O 1
ATOM 812 N N . GLU A 1 106 ? -7.606 0.578 21.086 1.00 72.81 106 GLU A N 1
ATOM 813 C CA . GLU A 1 106 ? -6.827 1.514 20.257 1.00 72.81 106 GLU A CA 1
ATOM 814 C C . GLU A 1 106 ? -5.614 0.869 19.568 1.00 72.81 106 GLU A C 1
ATOM 816 O O . GLU A 1 106 ? -5.375 1.124 18.391 1.00 72.81 106 GLU A O 1
ATOM 821 N N . GLY A 1 107 ? -4.894 -0.038 20.236 1.00 74.06 107 GLY A N 1
ATOM 822 C CA . GLY A 1 107 ? -3.742 -0.733 19.638 1.00 74.06 107 GLY A CA 1
ATOM 823 C C . GLY A 1 107 ? -4.097 -1.725 18.521 1.00 74.06 107 GLY A C 1
ATOM 824 O O . GLY A 1 107 ? -3.220 -2.174 17.787 1.00 74.06 107 GLY A O 1
ATOM 825 N N . ARG A 1 108 ? -5.379 -2.084 18.379 1.00 72.69 108 ARG A N 1
ATOM 826 C CA . ARG A 1 108 ? -5.872 -3.017 17.349 1.00 72.69 108 ARG A CA 1
ATOM 827 C C . ARG A 1 108 ? -6.439 -2.291 16.133 1.00 72.69 108 ARG A C 1
ATOM 829 O O . ARG A 1 108 ? -6.731 -2.931 15.127 1.00 72.69 108 ARG A O 1
ATOM 836 N N . VAL A 1 109 ? -6.570 -0.971 16.217 1.00 77.38 109 VAL A N 1
ATOM 837 C CA . VAL A 1 109 ? -7.116 -0.120 15.166 1.00 77.38 109 VAL A CA 1
ATOM 838 C C . VAL A 1 109 ? -6.088 0.119 14.070 1.00 77.38 109 VAL A C 1
ATOM 840 O O . VAL A 1 109 ? -4.917 0.391 14.335 1.00 77.38 109 VAL A O 1
ATOM 843 N N . LEU A 1 110 ? -6.561 0.107 12.823 1.00 79.56 110 LEU A N 1
ATOM 844 C CA . LEU A 1 110 ? -5.788 0.626 11.707 1.00 79.56 110 LEU A CA 1
ATOM 845 C C . LEU A 1 110 ? -5.668 2.151 11.821 1.00 79.56 110 LEU A C 1
ATOM 847 O O . LEU A 1 110 ? -6.571 2.895 11.435 1.00 79.56 110 LEU A O 1
ATOM 851 N N . GLY A 1 111 ? -4.562 2.614 12.399 1.00 81.75 111 GLY A N 1
ATOM 852 C CA . GLY A 1 111 ? -4.293 4.037 12.554 1.00 81.75 111 GLY A CA 1
ATOM 853 C C . GLY A 1 111 ? -4.081 4.735 11.202 1.00 81.75 111 GLY A C 1
ATOM 854 O O . GLY A 1 111 ? -3.555 4.123 10.268 1.00 81.75 111 GLY A O 1
ATOM 855 N N . PRO A 1 112 ? -4.416 6.034 11.091 1.00 83.50 112 PRO A N 1
ATOM 856 C CA . PRO A 1 112 ? -4.183 6.804 9.869 1.00 83.50 112 PRO A CA 1
ATOM 857 C C . PRO A 1 112 ? -2.693 6.876 9.512 1.00 83.50 112 PRO A C 1
ATOM 859 O O . PRO A 1 112 ? -2.344 6.864 8.337 1.00 83.50 112 PRO A O 1
ATOM 862 N N . ILE A 1 113 ? -1.815 6.890 10.522 1.00 86.19 113 ILE A N 1
ATOM 863 C CA . ILE A 1 113 ? -0.358 6.883 10.341 1.00 86.19 113 ILE A CA 1
ATOM 864 C C . ILE A 1 113 ? 0.097 5.558 9.728 1.00 86.19 113 ILE A C 1
ATOM 866 O O . ILE A 1 113 ? 0.806 5.571 8.728 1.00 86.19 113 ILE A O 1
ATOM 870 N N . THR A 1 114 ? -0.341 4.420 10.279 1.00 86.62 114 THR A N 1
ATOM 871 C CA . THR A 1 114 ? -0.013 3.090 9.746 1.00 86.62 114 THR A CA 1
ATOM 872 C C . THR A 1 114 ? -0.504 2.946 8.311 1.00 86.62 114 THR A C 1
ATOM 874 O O . THR A 1 114 ? 0.254 2.535 7.438 1.00 86.62 114 THR A O 1
ATOM 877 N N . PHE A 1 115 ? -1.745 3.357 8.044 1.00 89.62 115 PHE A N 1
ATOM 878 C CA . PHE A 1 115 ? -2.305 3.366 6.696 1.00 89.62 115 PHE A CA 1
ATOM 879 C C . PHE A 1 115 ? -1.460 4.211 5.731 1.00 89.62 115 PHE A C 1
ATOM 881 O O . PHE A 1 115 ? -1.052 3.717 4.679 1.00 89.62 115 PHE A O 1
ATOM 888 N N . ALA A 1 116 ? -1.159 5.459 6.101 1.00 89.81 116 ALA A N 1
ATOM 889 C CA . ALA A 1 116 ? -0.385 6.377 5.272 1.00 89.81 116 ALA A CA 1
ATOM 890 C C . ALA A 1 116 ? 1.048 5.881 5.034 1.00 89.81 116 ALA A C 1
ATOM 892 O O . ALA A 1 116 ? 1.543 5.980 3.915 1.00 89.81 116 ALA A O 1
ATOM 893 N N . ALA A 1 117 ? 1.697 5.309 6.050 1.00 91.88 117 ALA A N 1
ATOM 894 C CA . ALA A 1 117 ? 3.040 4.751 5.934 1.00 91.88 117 ALA A CA 1
ATOM 895 C C . ALA A 1 117 ? 3.072 3.532 5.001 1.00 91.88 117 ALA A C 1
ATOM 897 O O . ALA A 1 117 ? 3.940 3.444 4.136 1.00 91.88 117 ALA A O 1
ATOM 898 N N . CYS A 1 118 ? 2.107 2.621 5.130 1.00 91.50 118 CYS A N 1
ATOM 899 C CA . CYS A 1 118 ? 1.991 1.426 4.296 1.00 91.50 118 CYS A CA 1
ATOM 900 C C . CYS A 1 118 ? 1.704 1.766 2.828 1.00 91.50 118 CYS A C 1
ATOM 902 O O . CYS A 1 118 ? 2.413 1.312 1.928 1.00 91.50 118 CYS A O 1
ATOM 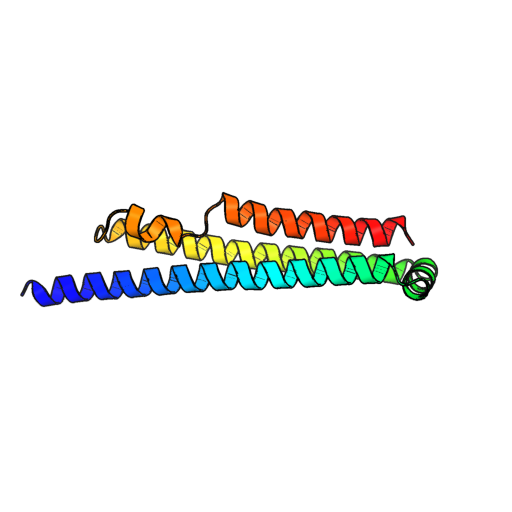904 N N . VAL A 1 119 ? 0.691 2.600 2.586 1.00 93.00 119 VAL A N 1
ATOM 905 C CA . VAL A 1 119 ? 0.320 3.035 1.234 1.00 93.00 119 VAL A CA 1
ATOM 906 C C . VAL A 1 119 ? 1.431 3.882 0.619 1.00 93.00 119 VAL A C 1
ATOM 908 O O . VAL A 1 119 ? 1.872 3.601 -0.492 1.00 93.00 119 VAL A O 1
ATOM 911 N N . GLY A 1 120 ? 1.931 4.876 1.356 1.00 93.94 120 GLY A N 1
ATOM 912 C CA . GLY A 1 120 ? 2.997 5.762 0.897 1.00 93.94 120 GLY A CA 1
ATOM 913 C C . GLY A 1 120 ? 4.299 5.018 0.611 1.00 93.94 120 GLY A C 1
ATOM 914 O O . GLY A 1 120 ? 4.904 5.239 -0.433 1.00 93.94 120 GLY A O 1
ATOM 915 N N . GLY A 1 121 ? 4.698 4.088 1.482 1.00 94.50 121 GLY A N 1
ATOM 916 C CA . GLY A 1 121 ? 5.887 3.257 1.289 1.00 94.50 121 GLY A CA 1
ATOM 917 C C . GLY A 1 121 ? 5.807 2.411 0.018 1.00 94.50 121 GLY A C 1
ATOM 918 O O . GLY A 1 121 ? 6.725 2.444 -0.802 1.00 94.50 121 GLY A O 1
ATOM 919 N N . ASN A 1 122 ? 4.680 1.729 -0.205 1.00 94.69 122 ASN A N 1
ATOM 920 C CA . ASN A 1 122 ? 4.451 0.986 -1.446 1.00 94.69 122 ASN A CA 1
ATOM 921 C C . ASN A 1 122 ? 4.408 1.905 -2.674 1.00 94.69 122 ASN A C 1
ATOM 923 O O . ASN A 1 122 ? 4.927 1.537 -3.726 1.00 94.69 122 ASN A O 1
ATOM 927 N N . GLY A 1 123 ? 3.857 3.112 -2.538 1.00 95.31 123 GLY A N 1
ATOM 928 C CA . GLY A 1 123 ? 3.850 4.116 -3.599 1.00 95.31 123 GLY A CA 1
ATOM 929 C C . GLY A 1 123 ? 5.249 4.576 -3.995 1.00 95.31 123 GLY A C 1
ATOM 930 O O . GLY A 1 123 ? 5.537 4.684 -5.185 1.00 95.31 123 GLY A O 1
ATOM 931 N N . ILE A 1 124 ? 6.141 4.780 -3.021 1.00 96.88 124 ILE A N 1
ATOM 932 C CA . ILE A 1 124 ? 7.550 5.106 -3.281 1.00 96.88 124 ILE A CA 1
ATOM 933 C C . ILE A 1 124 ? 8.220 3.962 -4.046 1.00 96.88 124 ILE A C 1
ATOM 935 O O . ILE A 1 124 ? 8.854 4.209 -5.067 1.00 96.88 124 ILE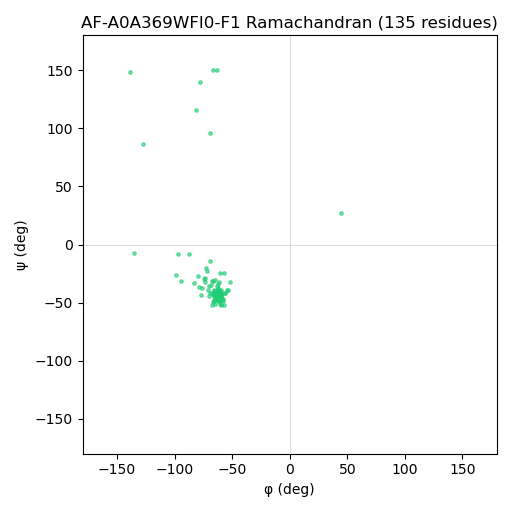 A O 1
ATOM 939 N N . LEU A 1 125 ? 8.052 2.712 -3.601 1.00 96.00 125 LEU A N 1
ATOM 940 C CA . LEU A 1 125 ? 8.644 1.548 -4.271 1.00 96.00 125 LEU A CA 1
ATOM 941 C C . LEU A 1 125 ? 8.125 1.373 -5.705 1.00 96.00 125 LEU A C 1
ATOM 943 O O . LEU A 1 125 ? 8.914 1.157 -6.624 1.00 96.00 125 LEU A O 1
ATOM 947 N N . ALA A 1 126 ? 6.813 1.509 -5.911 1.00 95.88 126 ALA A N 1
ATOM 948 C CA . ALA A 1 126 ? 6.203 1.443 -7.235 1.00 95.88 126 ALA A CA 1
ATOM 949 C C . ALA A 1 126 ? 6.707 2.577 -8.139 1.00 95.88 126 ALA A C 1
ATOM 951 O O . ALA A 1 126 ? 7.069 2.330 -9.287 1.00 95.88 126 ALA A O 1
ATOM 952 N N . GLY A 1 127 ? 6.790 3.801 -7.612 1.00 95.62 127 GLY A N 1
ATOM 953 C CA . GLY A 1 127 ? 7.324 4.957 -8.329 1.00 95.62 127 GLY A CA 1
ATOM 954 C C . GLY A 1 127 ? 8.790 4.784 -8.721 1.00 95.62 127 GLY A C 1
ATOM 955 O O . GLY A 1 127 ? 9.146 5.068 -9.861 1.00 95.62 127 GLY A O 1
ATOM 956 N N . LEU A 1 128 ? 9.625 4.258 -7.820 1.00 95.12 128 LEU A N 1
ATOM 957 C CA . LEU A 1 128 ? 11.027 3.944 -8.108 1.00 95.12 128 LEU A CA 1
ATOM 958 C C . LEU A 1 128 ? 11.157 2.891 -9.208 1.00 95.12 128 LEU A C 1
ATOM 960 O O . LEU A 1 128 ? 11.971 3.062 -10.109 1.00 95.12 128 LEU A O 1
ATOM 964 N N . LEU A 1 129 ? 10.346 1.833 -9.166 1.00 94.19 129 LEU A N 1
ATOM 965 C CA . LEU A 1 129 ? 10.362 0.797 -10.196 1.00 94.19 129 LEU A CA 1
ATOM 966 C C . LEU A 1 129 ? 9.912 1.343 -11.556 1.00 94.19 129 LEU A C 1
ATOM 968 O O . LEU A 1 129 ? 10.566 1.087 -12.561 1.00 94.19 129 LEU A O 1
ATOM 972 N N . ILE A 1 130 ? 8.841 2.139 -11.593 1.00 94.38 130 ILE A N 1
ATOM 973 C CA . ILE A 1 130 ? 8.373 2.801 -12.819 1.00 94.38 130 ILE A CA 1
ATOM 974 C C . ILE A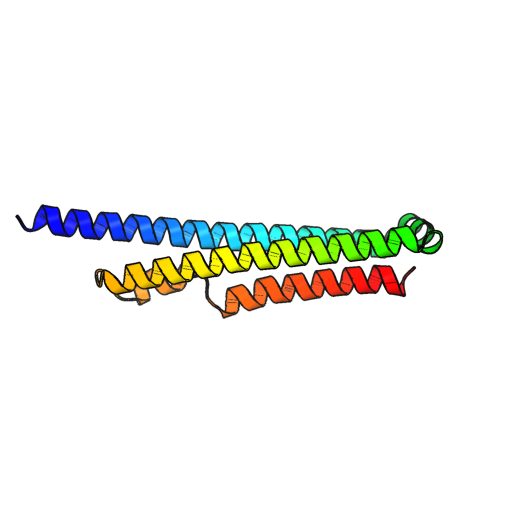 1 130 ? 9.446 3.749 -13.365 1.00 94.38 130 ILE A C 1
ATOM 976 O O . ILE A 1 130 ? 9.736 3.719 -14.557 1.00 94.38 130 ILE A O 1
ATOM 980 N N . ALA A 1 131 ? 10.065 4.563 -12.510 1.00 92.75 131 ALA A N 1
ATOM 981 C CA . ALA A 1 131 ? 11.140 5.460 -12.920 1.00 92.75 131 ALA A CA 1
ATOM 982 C C . ALA A 1 131 ? 12.347 4.678 -13.456 1.00 92.75 131 ALA A C 1
ATOM 984 O O . ALA A 1 131 ? 12.896 5.042 -14.491 1.00 92.75 131 ALA A O 1
ATOM 985 N N . ALA A 1 132 ? 12.728 3.579 -12.802 1.00 90.06 132 ALA A N 1
ATOM 986 C CA . ALA A 1 132 ? 13.813 2.715 -13.257 1.00 90.06 132 ALA A CA 1
ATOM 987 C C . ALA A 1 132 ? 13.515 2.098 -14.631 1.00 90.06 132 ALA A C 1
ATOM 989 O O . ALA A 1 132 ? 14.405 2.052 -15.480 1.00 90.06 132 ALA A O 1
ATOM 990 N N . LEU A 1 133 ? 12.268 1.678 -14.867 1.00 88.94 133 LEU A N 1
ATOM 991 C CA . LEU A 1 133 ? 11.826 1.177 -16.166 1.00 88.94 133 LEU A CA 1
ATOM 992 C C . LEU A 1 133 ? 11.907 2.260 -17.243 1.00 88.94 133 LEU A C 1
ATOM 994 O O . LEU A 1 133 ? 12.461 1.998 -18.295 1.00 88.94 133 LEU A O 1
ATOM 998 N N . LEU A 1 134 ? 11.394 3.465 -16.980 1.00 87.69 134 LEU A N 1
ATOM 999 C CA . LEU A 1 134 ? 11.280 4.525 -17.991 1.00 87.69 134 LEU A CA 1
ATOM 1000 C C . LEU A 1 134 ? 12.585 5.291 -18.260 1.00 87.69 134 LEU A C 1
ATOM 1002 O O . LEU A 1 134 ? 12.735 5.867 -19.331 1.00 87.69 134 LEU A O 1
ATOM 1006 N N . ILE A 1 135 ? 13.493 5.363 -17.282 1.00 84.50 135 ILE A N 1
ATOM 1007 C CA . ILE A 1 135 ? 14.784 6.067 -17.405 1.00 84.50 135 ILE A CA 1
ATOM 1008 C C . ILE A 1 135 ? 15.897 5.099 -17.825 1.00 84.50 135 ILE A C 1
ATOM 1010 O O . ILE A 1 135 ? 16.859 5.508 -18.468 1.00 84.50 135 ILE A O 1
ATOM 1014 N N . GLY A 1 136 ? 15.800 3.833 -17.410 1.00 68.44 136 GLY A N 1
ATOM 1015 C CA . GLY A 1 136 ? 16.811 2.813 -17.687 1.00 68.44 136 GLY A CA 1
ATOM 1016 C C . GLY A 1 136 ? 16.634 2.070 -19.013 1.00 68.44 136 GLY A C 1
ATOM 1017 O O . GLY A 1 136 ? 17.518 1.285 -19.349 1.00 68.44 136 GLY A O 1
ATOM 1018 N N . SER A 1 137 ? 15.518 2.284 -19.719 1.00 60.56 137 SER A N 1
ATOM 1019 C CA . SER A 1 137 ? 15.235 1.749 -21.059 1.00 60.56 137 SER A CA 1
ATOM 1020 C C . SER A 1 137 ? 15.702 2.679 -22.168 1.00 60.56 137 SER A C 1
ATOM 1022 O O . SER A 1 137 ? 15.406 3.889 -22.044 1.00 60.56 137 SER A O 1
#

Secondary structure (DSSP, 8-state):
--HHHHHHHHHHHHHHHHHHHHHHHHHHHHHHHHHHHHHHHHHHHHH-HHHHHHHHH-HHHHHHHHHHHHHHHHHHHHHHHHHHHHHHHHHHHHHHHTSS-GGGTGGGS--HHHHHHHHHHHHHHHHHHHHHHHHH-

Sequence (137 aa):
MTETAESKVRLEFDLHISHLTSTHVAFINDTSKVAGFLLLALGWYATSGDARDFLSVTPMMTNLAAVAIASAYLLSVCASWVAYRVSANAIRRLRELDYLPPSAYEGRVLGPITFAACVGGNGILAGLLIAALLIGS

Mean predicted aligned error: 6.59 Å

Foldseek 3Di:
DVVVVLVVLVVLLVVLLVLLLVLQVVLVVVLVVLLVVLVVLQVCLVPDPVVLVVLVVPVVVLVVVLVVLVVVLVVNLVVLVVSLVSLVVSVVVNVVSVSDDCVVRVVSGPDPVNSCCSSVSSVVSSVVSSCCSNVSD